Protein AF-A0A8D9UFF8-F1 (afdb_monomer_lite)

Secondary structure (DSSP, 8-state):
-HHHHHHHHHHHHHHHHHHHHHHHHHHHHHHHHHHHHHHHHHHHHHTTPPPPEEES-HHHHHHHHHHHHTTT--EEEEETT--EEEEEEEETTEEEEEEEETTEEEEEEEEHHHHHHHHHH--HHHHHHHHHHT-TTTEEEE-TT--

Radius of gyration: 21.25 Å; chains: 1; bounding box: 50×30×71 Å

pLDDT: mean 79.35, std 12.09, range [33.72, 94.44]

Sequence (147 aa):
MKKIHYILLIILVIVGLVRLVYEYRAHKDELFAAAKFESRQRDVTKKGAPKVQIVNSVAEVERIFNNNLASCTPVNIATEDNTNYVIYGKDGGKCSFEKYSPSLCLQCLVPSDVAEKYSRAWIGFDSFVNEVNNNPNYCKIITSEQN

Structure (mmCIF, N/CA/C/O backbone):
data_AF-A0A8D9UFF8-F1
#
_entry.id   AF-A0A8D9UFF8-F1
#
loop_
_atom_site.group_PDB
_atom_site.id
_atom_site.type_symbol
_atom_site.label_atom_id
_atom_site.label_alt_id
_atom_site.label_comp_id
_atom_site.label_asym_id
_atom_site.label_entity_id
_atom_site.label_seq_id
_atom_site.pdbx_PDB_ins_code
_atom_site.Cartn_x
_atom_site.Cartn_y
_atom_site.Cartn_z
_atom_site.occupancy
_atom_site.B_iso_or_equiv
_atom_site.auth_seq_id
_atom_site.auth_comp_id
_atom_site.auth_asym_id
_atom_site.auth_atom_id
_atom_site.pdbx_PDB_model_num
ATOM 1 N N . MET A 1 1 ? 30.084 1.953 -52.383 1.00 56.84 1 MET A N 1
ATOM 2 C CA . MET A 1 1 ? 29.370 0.830 -51.724 1.00 56.84 1 MET A CA 1
ATOM 3 C C . MET A 1 1 ? 29.932 0.432 -50.350 1.00 56.84 1 MET A C 1
ATOM 5 O O . MET A 1 1 ? 29.131 0.292 -49.435 1.00 56.84 1 MET A O 1
ATOM 9 N N . LYS A 1 2 ? 31.260 0.312 -50.143 1.00 60.31 2 LYS A N 1
ATOM 10 C CA . LYS A 1 2 ? 31.855 -0.096 -48.841 1.00 60.31 2 LYS A CA 1
ATOM 11 C C . LYS A 1 2 ? 31.580 0.859 -47.658 1.00 60.31 2 LYS A C 1
ATOM 13 O O . LYS A 1 2 ? 31.319 0.393 -46.559 1.00 60.31 2 LYS A O 1
ATOM 18 N N . LYS A 1 3 ? 31.566 2.183 -47.884 1.00 62.28 3 LYS A N 1
ATOM 19 C CA . LYS A 1 3 ? 31.282 3.191 -46.834 1.00 62.28 3 LYS A CA 1
ATOM 20 C C . LYS A 1 3 ? 29.870 3.077 -46.240 1.00 62.28 3 LYS A C 1
ATOM 22 O O . LYS A 1 3 ? 29.715 3.199 -45.035 1.00 62.28 3 LYS A O 1
ATOM 27 N N . ILE A 1 4 ? 28.862 2.795 -47.068 1.00 72.00 4 ILE A N 1
ATOM 28 C CA . ILE A 1 4 ? 27.460 2.669 -46.627 1.00 72.00 4 ILE A CA 1
ATOM 29 C C . ILE A 1 4 ? 27.269 1.409 -45.769 1.00 72.00 4 ILE A C 1
ATOM 31 O O . ILE A 1 4 ? 26.609 1.466 -44.739 1.00 72.00 4 ILE A O 1
ATOM 35 N N . HIS A 1 5 ? 27.915 0.298 -46.139 1.00 73.50 5 HIS A N 1
ATOM 36 C CA . HIS A 1 5 ? 27.890 -0.939 -45.349 1.00 73.50 5 HIS A CA 1
ATOM 37 C C . HIS A 1 5 ? 28.562 -0.766 -43.983 1.00 73.50 5 HIS A C 1
ATOM 39 O O . HIS A 1 5 ? 28.072 -1.285 -42.987 1.00 73.50 5 HIS A O 1
ATOM 45 N N . TYR A 1 6 ? 29.652 0.004 -43.925 1.00 80.88 6 TYR A N 1
ATOM 46 C CA . TYR A 1 6 ? 30.334 0.309 -42.668 1.00 80.88 6 TYR A CA 1
ATOM 47 C C . TYR A 1 6 ? 29.457 1.156 -41.733 1.00 80.88 6 TYR A C 1
ATOM 49 O O . TYR A 1 6 ? 29.373 0.876 -40.542 1.00 80.88 6 TYR A O 1
ATOM 57 N N . ILE A 1 7 ? 28.741 2.145 -42.280 1.00 82.50 7 ILE A N 1
ATOM 58 C CA . ILE A 1 7 ? 27.786 2.966 -41.519 1.00 82.50 7 ILE A CA 1
ATOM 59 C C . ILE A 1 7 ? 26.627 2.106 -40.985 1.00 82.50 7 ILE A C 1
ATOM 61 O O . ILE A 1 7 ? 26.277 2.218 -39.814 1.00 82.50 7 ILE A O 1
ATOM 65 N N . LEU A 1 8 ? 26.074 1.205 -41.803 1.00 84.38 8 LEU A N 1
ATOM 66 C CA . LEU A 1 8 ? 25.023 0.266 -41.383 1.00 84.38 8 LEU A CA 1
ATOM 67 C C . LEU A 1 8 ? 25.483 -0.681 -40.265 1.00 84.38 8 LEU A C 1
ATOM 69 O O . LEU A 1 8 ? 24.745 -0.894 -39.306 1.00 84.38 8 LEU A O 1
ATOM 73 N N . LEU A 1 9 ? 26.710 -1.203 -40.350 1.00 85.94 9 LEU A N 1
ATOM 74 C CA . LEU A 1 9 ? 27.301 -2.040 -39.301 1.00 85.94 9 LEU A CA 1
ATOM 75 C C . LEU A 1 9 ? 27.461 -1.279 -37.981 1.00 85.94 9 LEU A C 1
ATOM 77 O O . LEU A 1 9 ? 27.123 -1.815 -36.931 1.00 85.94 9 LEU A O 1
ATOM 81 N N . ILE A 1 10 ? 27.916 -0.022 -38.027 1.00 86.94 10 ILE A N 1
ATOM 82 C CA . ILE A 1 10 ? 28.032 0.819 -36.827 1.00 86.94 10 ILE A CA 1
ATOM 83 C C . ILE A 1 10 ? 26.659 1.030 -36.178 1.00 86.94 10 ILE A C 1
ATOM 85 O O . ILE A 1 10 ? 26.530 0.875 -34.966 1.00 86.94 10 ILE A O 1
ATOM 89 N N . ILE A 1 11 ? 25.623 1.334 -36.968 1.00 88.94 11 ILE A N 1
ATOM 90 C CA . ILE A 1 11 ? 24.261 1.523 -36.447 1.00 88.94 11 ILE A CA 1
ATOM 91 C C . ILE A 1 11 ? 23.750 0.236 -35.787 1.00 88.94 11 ILE A C 1
ATOM 93 O O . ILE A 1 11 ? 23.216 0.296 -34.682 1.00 88.94 11 ILE A O 1
ATOM 97 N N . LEU A 1 12 ? 23.955 -0.929 -36.411 1.00 88.75 12 LEU A N 1
ATOM 98 C CA . LEU A 1 12 ? 23.546 -2.218 -35.840 1.00 88.75 12 LEU A CA 1
ATOM 99 C C . LEU A 1 12 ? 24.246 -2.517 -34.509 1.00 88.75 12 LEU A C 1
ATOM 101 O O . LEU A 1 12 ? 23.596 -2.969 -33.569 1.00 88.75 12 LEU A O 1
ATOM 105 N N . VAL A 1 13 ? 25.543 -2.219 -34.403 1.00 88.69 13 VAL A N 1
ATOM 106 C CA . VAL A 1 13 ? 26.298 -2.380 -33.151 1.00 88.69 13 VAL A CA 1
ATOM 107 C C . VAL A 1 13 ? 25.765 -1.447 -32.065 1.00 88.69 13 VAL A C 1
ATOM 109 O O . VAL A 1 13 ? 25.557 -1.890 -30.939 1.00 88.69 13 VAL A O 1
ATOM 112 N N . ILE A 1 14 ? 25.482 -0.181 -32.390 1.00 89.44 14 ILE A N 1
ATOM 113 C CA . ILE A 1 14 ? 24.912 0.773 -31.427 1.00 89.44 14 ILE A CA 1
ATOM 114 C C . ILE A 1 14 ? 23.540 0.293 -30.948 1.00 89.44 14 ILE A C 1
ATOM 116 O O . ILE A 1 14 ? 23.305 0.248 -29.746 1.00 89.44 14 ILE A O 1
ATOM 120 N N . VAL A 1 15 ? 22.650 -0.125 -31.852 1.00 89.88 15 VAL A N 1
ATOM 121 C CA . VAL A 1 15 ? 21.318 -0.637 -31.481 1.00 89.88 15 VAL A CA 1
ATOM 122 C C . VAL A 1 15 ? 21.427 -1.890 -30.604 1.00 89.88 15 VAL A C 1
ATOM 124 O O . VAL A 1 15 ? 20.687 -2.015 -29.627 1.00 89.88 15 VAL A O 1
ATOM 127 N N . GLY A 1 16 ? 22.368 -2.790 -30.906 1.00 88.50 16 GLY A N 1
ATOM 128 C CA . GLY A 1 16 ? 22.644 -3.972 -30.087 1.00 88.50 16 GLY A CA 1
ATOM 129 C C . GLY A 1 16 ? 23.132 -3.618 -28.679 1.00 88.50 16 GLY A C 1
ATOM 130 O O . GLY A 1 16 ? 22.605 -4.141 -27.700 1.00 88.50 16 GLY A O 1
ATOM 131 N N . LEU A 1 17 ? 24.077 -2.681 -28.564 1.00 88.25 17 LEU A N 1
ATOM 132 C CA . LEU A 1 17 ? 24.572 -2.195 -27.272 1.00 88.25 17 LEU A CA 1
ATOM 133 C C . LEU A 1 17 ? 23.482 -1.480 -26.470 1.00 88.25 17 LEU A C 1
ATOM 135 O O . LEU A 1 17 ? 23.375 -1.690 -25.267 1.00 88.25 17 LEU A O 1
ATOM 139 N N . VAL A 1 18 ? 22.647 -0.673 -27.128 1.00 88.44 18 VAL A N 1
ATOM 140 C CA . VAL A 1 18 ? 21.511 -0.001 -26.488 1.00 88.44 18 VAL A CA 1
ATOM 141 C C . VAL A 1 18 ? 20.548 -1.039 -25.912 1.00 88.44 18 VAL A C 1
ATOM 143 O O . VAL A 1 18 ? 20.237 -0.955 -24.728 1.00 88.44 18 VAL A O 1
ATOM 146 N N . ARG A 1 19 ? 20.138 -2.056 -26.686 1.00 86.81 19 ARG A N 1
ATOM 147 C CA . ARG A 1 19 ? 19.278 -3.140 -26.172 1.00 86.81 19 ARG A CA 1
ATOM 148 C C . ARG A 1 19 ? 19.895 -3.863 -24.980 1.00 86.81 19 ARG A C 1
ATOM 150 O O . ARG A 1 19 ? 19.222 -4.004 -23.967 1.00 86.81 19 ARG A O 1
ATOM 157 N N . LEU A 1 20 ? 21.173 -4.232 -25.067 1.00 85.88 20 LEU A N 1
ATOM 158 C CA . LEU A 1 20 ? 21.885 -4.901 -23.976 1.00 85.88 20 LEU A CA 1
ATOM 159 C C . LEU A 1 20 ? 21.882 -4.055 -22.692 1.00 85.88 20 LEU A C 1
ATOM 161 O O . LEU A 1 20 ? 21.633 -4.567 -21.605 1.00 85.88 20 LEU A O 1
ATOM 165 N N . VAL A 1 21 ? 22.136 -2.748 -22.808 1.00 84.25 21 VAL A N 1
ATOM 166 C CA . VAL A 1 21 ? 22.114 -1.822 -21.666 1.00 84.25 21 VAL A CA 1
ATOM 167 C C . VAL A 1 21 ? 20.704 -1.685 -21.090 1.00 84.25 21 VAL A C 1
ATOM 169 O O . VAL A 1 21 ? 20.561 -1.627 -19.869 1.00 84.25 21 VAL A O 1
ATOM 172 N N . TYR A 1 22 ? 19.673 -1.640 -21.938 1.00 80.88 22 TYR A N 1
ATOM 173 C CA . TYR A 1 22 ? 18.279 -1.589 -21.495 1.00 80.88 22 TYR A CA 1
ATOM 174 C C . TYR A 1 22 ? 17.871 -2.857 -20.742 1.00 80.88 22 TYR A C 1
ATOM 176 O O . TYR A 1 22 ? 17.352 -2.752 -19.635 1.00 80.88 22 TYR A O 1
ATOM 184 N N . GLU A 1 23 ? 18.152 -4.037 -21.294 1.00 79.62 23 GLU A N 1
ATOM 185 C CA . GLU A 1 23 ? 17.851 -5.327 -20.659 1.00 79.62 23 GLU A CA 1
ATOM 186 C C . GLU A 1 23 ? 18.612 -5.491 -19.338 1.00 79.62 23 GLU A C 1
ATOM 188 O O . GLU A 1 23 ? 18.030 -5.870 -18.323 1.00 79.62 23 GLU A O 1
ATOM 193 N N . TYR A 1 24 ? 19.895 -5.118 -19.311 1.00 78.81 24 TYR A N 1
ATOM 194 C CA . TYR A 1 24 ? 20.701 -5.154 -18.092 1.00 78.81 24 TYR A CA 1
ATOM 195 C C . TYR A 1 24 ? 20.166 -4.213 -17.001 1.00 78.81 24 TYR A C 1
ATOM 197 O O . TYR A 1 24 ? 20.144 -4.578 -15.825 1.00 78.81 24 TYR A O 1
ATOM 205 N N . ARG A 1 25 ? 19.724 -3.000 -17.368 1.00 71.00 25 ARG A N 1
ATOM 206 C CA . ARG A 1 25 ? 19.100 -2.068 -16.415 1.00 71.00 25 ARG A CA 1
ATOM 207 C C . ARG A 1 25 ? 17.774 -2.606 -15.895 1.00 71.00 25 ARG A C 1
ATOM 209 O O . ARG A 1 25 ? 17.611 -2.649 -14.685 1.00 71.00 25 ARG A O 1
ATOM 216 N N . ALA A 1 26 ? 16.895 -3.076 -16.779 1.00 70.88 26 ALA A N 1
ATOM 217 C CA . ALA A 1 26 ? 15.603 -3.636 -16.390 1.00 70.88 26 ALA A CA 1
ATOM 218 C C . ALA A 1 26 ? 15.764 -4.793 -15.392 1.00 70.88 26 ALA A C 1
ATOM 220 O O . ALA A 1 26 ? 15.136 -4.791 -14.338 1.00 70.88 26 ALA A O 1
ATOM 221 N N . HIS A 1 27 ? 16.688 -5.720 -15.659 1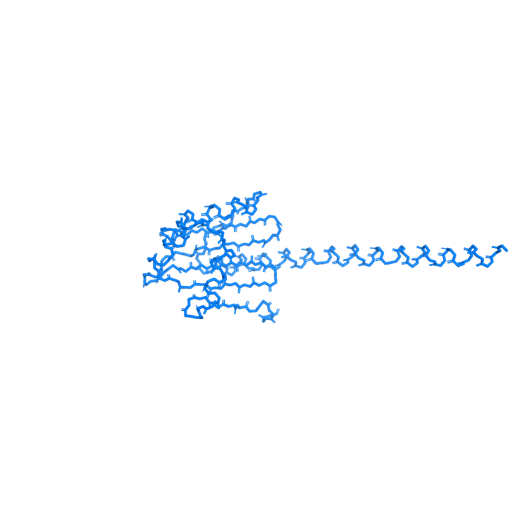.00 74.56 27 HIS A N 1
ATOM 222 C CA . HIS A 1 27 ? 16.942 -6.840 -14.755 1.00 74.56 27 HIS A CA 1
ATOM 223 C C . HIS A 1 27 ? 17.508 -6.396 -13.397 1.00 74.56 27 HIS A C 1
ATOM 225 O O . HIS A 1 27 ? 17.126 -6.908 -12.344 1.00 74.56 27 HIS A O 1
ATOM 231 N N . LYS A 1 28 ? 18.414 -5.410 -13.397 1.00 74.88 28 LYS A N 1
ATOM 232 C CA . LYS A 1 28 ? 18.929 -4.824 -12.156 1.00 74.88 28 LYS A CA 1
ATOM 233 C C . LYS A 1 28 ? 17.814 -4.137 -11.357 1.00 74.88 28 LYS A C 1
ATOM 235 O O . LYS A 1 28 ? 17.789 -4.273 -10.135 1.00 74.88 28 LYS A O 1
ATOM 240 N N . ASP A 1 29 ? 16.913 -3.424 -12.025 1.00 73.19 29 ASP A N 1
ATOM 241 C CA . ASP A 1 29 ? 15.797 -2.724 -11.388 1.00 73.19 29 ASP A CA 1
ATOM 242 C C . ASP A 1 29 ? 14.800 -3.717 -10.761 1.00 73.19 29 ASP A C 1
ATOM 244 O O . ASP A 1 29 ? 14.365 -3.505 -9.628 1.00 73.19 29 ASP A O 1
ATOM 248 N N . GLU A 1 30 ? 14.523 -4.847 -11.422 1.00 72.00 30 GLU A N 1
ATOM 249 C CA . GLU A 1 30 ? 13.719 -5.952 -10.871 1.00 72.00 30 GLU A CA 1
ATOM 250 C C . GLU A 1 30 ? 14.341 -6.548 -9.597 1.00 72.00 30 GLU A C 1
ATOM 252 O O . GLU A 1 30 ? 13.662 -6.693 -8.577 1.00 72.00 30 GLU A O 1
ATOM 257 N N . LEU A 1 31 ? 15.648 -6.836 -9.616 1.00 76.12 31 LEU A N 1
ATOM 258 C CA . LEU A 1 31 ? 16.387 -7.345 -8.452 1.00 76.12 31 LEU A CA 1
ATOM 259 C C . LEU A 1 31 ? 16.346 -6.368 -7.267 1.00 76.12 31 LEU A C 1
ATOM 261 O O . LEU A 1 31 ? 16.140 -6.775 -6.121 1.00 76.12 31 LEU A O 1
ATOM 265 N N . PHE A 1 32 ? 16.522 -5.071 -7.533 1.00 75.81 32 PHE A N 1
ATOM 266 C CA . PHE A 1 32 ? 16.432 -4.035 -6.503 1.00 75.81 32 PHE A CA 1
ATOM 267 C C . PHE A 1 32 ? 15.012 -3.901 -5.941 1.00 75.81 32 PHE A C 1
ATOM 269 O O . PHE A 1 32 ? 14.850 -3.763 -4.725 1.00 75.81 32 PHE A O 1
ATOM 276 N N . ALA A 1 33 ? 13.986 -3.968 -6.793 1.00 73.19 33 ALA A N 1
ATOM 277 C CA . ALA A 1 33 ? 12.590 -3.922 -6.370 1.00 73.19 33 ALA A CA 1
ATOM 278 C C . ALA A 1 33 ? 12.236 -5.109 -5.459 1.00 73.19 33 ALA A C 1
ATOM 280 O O . ALA A 1 33 ? 11.644 -4.902 -4.398 1.00 73.19 33 ALA A O 1
ATOM 281 N N . ALA A 1 34 ? 12.681 -6.320 -5.810 1.00 77.25 34 ALA A N 1
ATOM 282 C CA . ALA A 1 34 ? 12.482 -7.521 -4.999 1.00 77.25 34 ALA A CA 1
ATOM 283 C C . ALA A 1 34 ? 13.162 -7.413 -3.620 1.00 77.25 34 ALA A C 1
ATOM 285 O O . ALA A 1 34 ? 12.525 -7.635 -2.588 1.00 77.25 34 ALA A O 1
ATOM 286 N N . ALA A 1 35 ? 14.427 -6.982 -3.569 1.00 80.50 35 ALA A N 1
ATOM 287 C CA . ALA A 1 35 ? 15.147 -6.800 -2.304 1.00 80.50 35 ALA A CA 1
ATOM 288 C C . ALA A 1 35 ? 14.489 -5.740 -1.398 1.00 80.50 35 ALA A C 1
ATOM 290 O O . ALA A 1 35 ? 14.406 -5.901 -0.173 1.00 80.50 35 ALA A O 1
ATOM 291 N N . LYS A 1 36 ? 13.982 -4.656 -1.996 1.00 80.12 36 LYS A N 1
ATOM 292 C CA . LYS A 1 36 ? 13.267 -3.591 -1.284 1.00 80.12 36 LYS A CA 1
ATOM 293 C C . LYS A 1 36 ? 11.919 -4.074 -0.752 1.00 80.12 36 LYS A C 1
ATOM 295 O O . LYS A 1 36 ? 11.580 -3.771 0.395 1.00 80.12 36 LYS A O 1
ATOM 300 N N . PHE A 1 37 ? 11.195 -4.871 -1.537 1.00 83.19 37 PHE A N 1
ATOM 301 C CA . PHE A 1 37 ? 9.967 -5.529 -1.103 1.00 83.19 37 PHE A CA 1
ATOM 302 C C . PHE A 1 37 ? 10.220 -6.432 0.108 1.00 83.19 37 PHE A C 1
ATOM 304 O O . PHE A 1 37 ? 9.568 -6.254 1.135 1.00 83.19 37 PHE A O 1
ATOM 311 N N . GLU A 1 38 ? 11.207 -7.330 0.051 1.00 83.94 38 GLU A N 1
ATOM 312 C CA . GLU A 1 38 ? 11.546 -8.212 1.176 1.00 83.94 38 GLU A CA 1
ATOM 313 C C . GLU A 1 38 ? 11.918 -7.432 2.439 1.00 83.94 38 GLU A C 1
ATOM 315 O O . GLU A 1 38 ? 11.454 -7.747 3.540 1.00 83.94 38 GLU A O 1
ATOM 320 N N . SER A 1 39 ? 12.739 -6.387 2.295 1.00 84.44 39 SER A N 1
ATOM 321 C CA . SER A 1 39 ? 13.080 -5.521 3.421 1.00 84.44 39 SER A CA 1
ATOM 322 C C . SER A 1 39 ? 11.841 -4.876 4.023 1.00 84.44 39 SER A C 1
ATOM 324 O O . SER A 1 39 ? 11.682 -4.867 5.245 1.00 84.44 39 SER A O 1
ATOM 326 N N . ARG A 1 40 ? 10.918 -4.408 3.180 1.00 83.25 40 ARG A N 1
ATOM 327 C CA . ARG A 1 40 ? 9.673 -3.822 3.657 1.00 83.25 40 ARG A CA 1
ATOM 328 C C . ARG A 1 40 ? 8.788 -4.847 4.349 1.00 83.25 40 ARG A C 1
ATOM 330 O O . ARG A 1 40 ? 8.221 -4.518 5.386 1.00 83.25 40 ARG A O 1
ATOM 337 N N . GLN A 1 41 ? 8.701 -6.075 3.839 1.00 87.44 41 GLN A N 1
ATOM 338 C CA . GLN A 1 41 ? 7.948 -7.139 4.502 1.00 87.44 41 GLN A CA 1
ATOM 339 C C . GLN A 1 41 ? 8.470 -7.396 5.916 1.00 87.44 41 GLN A C 1
ATOM 341 O O . GLN A 1 41 ? 7.673 -7.539 6.844 1.00 87.44 41 GLN A O 1
ATOM 346 N N . ARG A 1 42 ? 9.793 -7.357 6.126 1.00 87.44 42 ARG A N 1
ATOM 347 C CA . ARG A 1 42 ? 10.373 -7.429 7.477 1.00 87.44 42 ARG A CA 1
ATOM 348 C C . ARG A 1 42 ? 9.918 -6.262 8.357 1.00 87.44 42 ARG A C 1
ATOM 350 O O . ARG A 1 42 ? 9.544 -6.490 9.506 1.00 87.44 42 ARG A O 1
ATOM 357 N N . ASP A 1 43 ? 9.915 -5.038 7.837 1.00 87.12 43 ASP A N 1
ATOM 358 C CA . ASP A 1 43 ? 9.531 -3.849 8.608 1.00 87.12 43 ASP A CA 1
ATOM 359 C C . ASP A 1 43 ? 8.040 -3.815 8.961 1.00 87.12 43 ASP A C 1
ATOM 361 O O . ASP A 1 43 ? 7.688 -3.522 10.104 1.00 87.12 43 ASP A O 1
ATOM 365 N N . VAL A 1 44 ? 7.150 -4.137 8.018 1.00 88.25 44 VAL A N 1
ATOM 366 C CA . VAL A 1 44 ? 5.702 -4.168 8.289 1.00 88.25 44 VAL A CA 1
ATOM 367 C C . VAL A 1 44 ? 5.336 -5.329 9.214 1.00 88.25 44 VAL A C 1
ATOM 369 O O . VAL A 1 44 ? 4.500 -5.161 10.097 1.00 88.25 44 VAL A O 1
ATOM 372 N N . THR A 1 45 ? 6.028 -6.470 9.111 1.00 88.50 45 THR A N 1
ATOM 373 C CA . THR A 1 45 ? 5.847 -7.592 10.048 1.00 88.50 45 THR A CA 1
ATOM 374 C C . THR A 1 45 ? 6.243 -7.190 11.471 1.00 88.50 45 THR A C 1
ATOM 376 O O . THR A 1 45 ? 5.509 -7.477 12.413 1.00 88.50 45 THR A O 1
ATOM 379 N N . LYS A 1 46 ? 7.350 -6.451 11.653 1.00 89.19 46 LYS A N 1
ATOM 380 C CA . LYS A 1 46 ? 7.752 -5.914 12.971 1.00 89.19 46 LYS A CA 1
ATOM 381 C C . LYS A 1 46 ? 6.720 -4.956 13.570 1.00 89.19 46 LYS A C 1
ATOM 383 O O . LYS A 1 46 ? 6.609 -4.877 14.788 1.00 89.19 46 LYS A O 1
ATOM 388 N N . LYS A 1 47 ? 5.971 -4.238 12.730 1.00 87.81 47 LYS A N 1
ATOM 389 C CA . LYS A 1 47 ? 4.862 -3.363 13.146 1.00 87.81 47 LYS A CA 1
ATOM 390 C C . LYS A 1 47 ? 3.564 -4.123 13.455 1.00 87.81 47 LYS A C 1
ATOM 392 O O . LYS A 1 47 ? 2.593 -3.495 13.859 1.00 87.81 47 LYS A O 1
ATOM 397 N N . GLY A 1 48 ? 3.534 -5.445 13.270 1.00 89.31 48 GLY A N 1
ATOM 398 C CA . GLY A 1 48 ? 2.370 -6.287 13.558 1.00 89.31 48 GLY A CA 1
ATOM 399 C C . GLY A 1 48 ? 1.475 -6.583 12.353 1.00 89.31 48 GLY A C 1
ATOM 400 O O . GLY A 1 48 ? 0.352 -7.044 12.543 1.00 89.31 48 GLY A O 1
ATOM 401 N N . ALA A 1 49 ? 1.936 -6.337 11.121 1.00 91.00 49 ALA A N 1
ATOM 402 C CA . ALA A 1 49 ? 1.191 -6.755 9.936 1.00 91.00 49 ALA A CA 1
ATOM 403 C C . ALA A 1 49 ? 1.052 -8.290 9.869 1.00 91.00 49 ALA A C 1
ATOM 405 O O . ALA A 1 49 ? 1.996 -9.008 10.218 1.00 91.00 49 ALA A O 1
ATOM 406 N N . PRO A 1 50 ? -0.074 -8.810 9.349 1.00 93.19 50 PRO A N 1
ATOM 407 C CA . PRO A 1 50 ? -0.197 -10.220 8.997 1.00 93.19 50 PRO A CA 1
ATOM 408 C C . PRO A 1 50 ? 0.837 -10.662 7.951 1.00 93.19 50 PRO A C 1
ATOM 410 O O . PRO A 1 50 ? 1.473 -9.845 7.276 1.00 93.19 50 PRO A O 1
ATOM 413 N N . LYS A 1 51 ? 0.970 -11.981 7.768 1.00 92.12 51 LYS A N 1
ATOM 414 C CA . LYS A 1 51 ? 1.769 -12.549 6.673 1.00 92.12 51 LYS A CA 1
ATOM 415 C C . LYS A 1 51 ? 1.229 -12.052 5.328 1.00 92.12 51 LYS A C 1
ATOM 417 O O . LYS A 1 51 ? 0.019 -12.069 5.119 1.00 92.12 51 LYS A O 1
ATOM 422 N N . VAL A 1 52 ? 2.131 -11.652 4.429 1.00 92.19 52 VAL A N 1
ATOM 423 C CA . VAL A 1 52 ? 1.755 -11.181 3.091 1.00 92.19 52 VAL A CA 1
ATOM 424 C C . VAL A 1 52 ? 1.055 -12.281 2.293 1.00 92.19 52 VAL A C 1
ATOM 426 O O . VAL A 1 52 ? 1.524 -13.421 2.234 1.00 92.19 52 VAL A O 1
ATOM 429 N N . GLN A 1 53 ? -0.065 -11.924 1.676 1.00 92.69 53 GLN A N 1
ATOM 430 C CA . GLN A 1 53 ? -0.768 -12.726 0.687 1.00 92.69 53 GLN A CA 1
ATOM 431 C C . GLN A 1 53 ? -0.486 -12.152 -0.702 1.00 92.69 53 GLN A C 1
ATOM 433 O O . GLN A 1 53 ? -0.780 -10.988 -0.967 1.00 92.69 53 GLN A O 1
ATOM 438 N N . ILE A 1 54 ? 0.070 -12.978 -1.588 1.00 91.00 54 ILE A N 1
ATOM 439 C CA . ILE A 1 54 ? 0.266 -12.606 -2.991 1.00 91.00 54 ILE A CA 1
ATOM 440 C C . ILE A 1 54 ? -1.027 -12.870 -3.759 1.00 91.00 54 ILE A C 1
ATOM 442 O O . ILE A 1 54 ? -1.629 -13.935 -3.605 1.00 91.00 54 ILE A O 1
ATOM 446 N N . VAL A 1 55 ? -1.460 -11.896 -4.554 1.00 90.19 55 VAL A N 1
ATOM 447 C CA . VAL A 1 55 ? -2.656 -11.986 -5.400 1.00 90.19 55 VAL A CA 1
ATOM 448 C C . VAL A 1 55 ? -2.341 -11.621 -6.847 1.00 90.19 55 VAL A C 1
ATOM 450 O O . VAL A 1 55 ? -1.356 -10.945 -7.143 1.00 90.19 55 VAL A O 1
ATOM 453 N N . ASN A 1 56 ? -3.209 -12.061 -7.756 1.00 84.38 56 ASN A N 1
ATOM 454 C CA . ASN A 1 56 ? -2.906 -12.106 -9.187 1.00 84.38 56 ASN A CA 1
ATOM 455 C C . ASN A 1 56 ? -3.226 -10.801 -9.933 1.00 84.38 56 ASN A C 1
ATOM 457 O O . ASN A 1 56 ? -2.932 -10.686 -11.120 1.00 84.38 56 ASN A O 1
ATOM 461 N N . SER A 1 57 ? -3.885 -9.828 -9.290 1.00 83.06 57 SER A N 1
ATOM 462 C CA . SER A 1 57 ? -4.247 -8.566 -9.943 1.00 83.06 57 SER A CA 1
ATOM 463 C C . SER A 1 57 ? -4.432 -7.409 -8.963 1.00 83.06 57 SER A C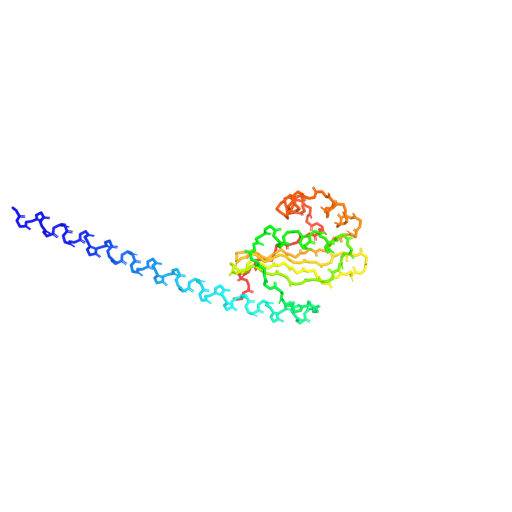 1
ATOM 465 O O . SER A 1 57 ? -4.853 -7.600 -7.822 1.00 83.06 57 SER A O 1
ATOM 467 N N . VAL A 1 58 ? -4.198 -6.185 -9.446 1.00 79.25 58 VAL A N 1
ATOM 468 C CA . VAL A 1 58 ? -4.446 -4.945 -8.688 1.00 79.25 58 VAL A CA 1
ATOM 469 C C . VAL A 1 58 ? -5.922 -4.813 -8.298 1.00 79.25 58 VAL A C 1
ATOM 471 O O . VAL A 1 58 ? -6.227 -4.437 -7.172 1.00 79.25 58 VAL A O 1
ATOM 474 N N . ALA A 1 59 ? -6.850 -5.201 -9.179 1.00 81.88 59 ALA A N 1
ATOM 475 C CA . ALA A 1 59 ? -8.284 -5.164 -8.884 1.00 81.88 59 ALA A CA 1
ATOM 476 C C . ALA A 1 59 ? -8.657 -6.070 -7.695 1.00 81.88 59 ALA A C 1
ATOM 478 O O . ALA A 1 59 ? -9.508 -5.724 -6.873 1.00 81.88 59 ALA A O 1
ATOM 479 N N . GLU A 1 60 ? -8.003 -7.228 -7.575 1.00 87.12 60 GLU A N 1
ATOM 480 C CA . GLU A 1 60 ? -8.191 -8.116 -6.432 1.00 87.12 60 GLU A CA 1
ATOM 481 C C . GLU A 1 60 ? -7.622 -7.513 -5.143 1.00 87.12 60 GLU A C 1
ATOM 483 O O . GLU A 1 60 ? -8.293 -7.565 -4.109 1.00 87.12 60 GLU A O 1
ATOM 488 N N . VAL A 1 61 ? -6.448 -6.876 -5.214 1.00 85.56 61 VAL A N 1
ATOM 489 C CA . VAL A 1 61 ? -5.875 -6.129 -4.086 1.00 85.56 61 VAL A CA 1
ATOM 490 C C . VAL A 1 61 ? -6.833 -5.051 -3.597 1.00 85.56 61 VAL A C 1
ATOM 492 O O . VAL A 1 61 ? -7.145 -5.009 -2.409 1.00 85.56 61 VAL A O 1
ATOM 495 N N . GLU A 1 62 ? -7.337 -4.203 -4.494 1.00 81.50 62 GLU A N 1
ATOM 496 C CA . GLU A 1 62 ? -8.245 -3.113 -4.129 1.00 81.50 62 GLU A CA 1
ATOM 497 C C . GLU A 1 62 ? -9.541 -3.634 -3.511 1.00 8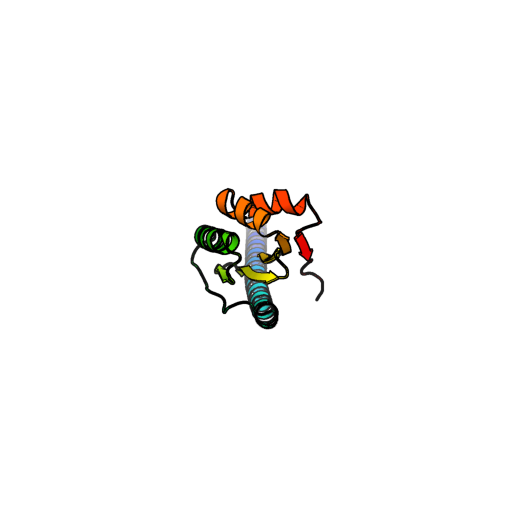1.50 62 GLU A C 1
ATOM 499 O O . GLU A 1 62 ? -10.011 -3.099 -2.506 1.00 81.50 62 GLU A O 1
ATOM 504 N N . ARG A 1 63 ? -10.100 -4.719 -4.059 1.00 85.38 63 ARG A N 1
ATOM 505 C CA . ARG A 1 63 ? -11.295 -5.359 -3.502 1.00 85.38 63 ARG A CA 1
ATOM 506 C C . ARG A 1 63 ? -11.051 -5.856 -2.077 1.00 85.38 63 ARG A C 1
ATOM 508 O O . ARG A 1 63 ? -11.872 -5.603 -1.195 1.00 85.38 63 ARG A O 1
ATOM 515 N N . ILE A 1 64 ? -9.947 -6.569 -1.839 1.00 88.88 64 ILE A N 1
ATOM 516 C CA . ILE A 1 64 ? -9.613 -7.081 -0.502 1.00 88.88 64 ILE A CA 1
ATOM 517 C C . ILE A 1 64 ? -9.337 -5.914 0.449 1.00 88.88 64 ILE A C 1
ATOM 519 O O . ILE A 1 64 ? -9.852 -5.914 1.568 1.00 88.88 64 ILE A O 1
ATOM 523 N N . PHE A 1 65 ? -8.579 -4.911 0.008 1.00 86.81 65 PHE A N 1
ATOM 524 C CA . PHE A 1 65 ? -8.274 -3.723 0.795 1.00 86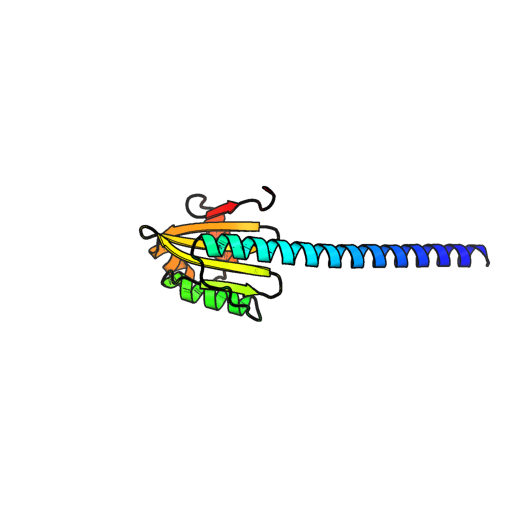.81 65 PHE A CA 1
ATOM 525 C C . PHE A 1 65 ? -9.550 -2.998 1.228 1.00 86.81 65 PHE A C 1
ATOM 527 O O . PHE A 1 65 ? -9.751 -2.802 2.422 1.00 86.81 65 PHE A O 1
ATOM 534 N N . ASN A 1 66 ? -10.454 -2.681 0.297 1.00 84.56 66 ASN A N 1
ATOM 535 C CA . ASN A 1 66 ? -11.700 -1.972 0.598 1.00 84.56 66 ASN A CA 1
ATOM 536 C C . ASN A 1 66 ? -12.583 -2.754 1.580 1.00 84.56 66 ASN A C 1
ATOM 538 O O . ASN A 1 66 ? -13.074 -2.181 2.552 1.00 84.56 66 ASN A O 1
ATOM 542 N N . ASN A 1 67 ? -12.724 -4.070 1.390 1.00 87.81 67 ASN A N 1
ATOM 543 C CA . ASN A 1 67 ? -13.508 -4.913 2.298 1.00 87.81 67 ASN A CA 1
ATOM 544 C C . ASN A 1 67 ? -12.958 -4.907 3.731 1.00 87.81 67 ASN A C 1
ATOM 546 O O . ASN A 1 67 ? -13.730 -4.920 4.686 1.00 87.81 67 ASN A O 1
ATOM 550 N N . ASN A 1 68 ? -11.633 -4.883 3.885 1.00 90.69 68 ASN A N 1
ATOM 551 C CA . ASN A 1 68 ? -10.994 -4.873 5.199 1.00 90.69 68 ASN A CA 1
ATOM 552 C C . ASN A 1 68 ? -10.885 -3.462 5.791 1.00 90.69 68 ASN A C 1
ATOM 554 O O . ASN A 1 68 ? -10.887 -3.319 7.012 1.00 90.69 68 ASN A O 1
ATOM 558 N N . LEU A 1 69 ? -10.843 -2.416 4.961 1.00 87.12 69 LEU A N 1
ATOM 559 C CA . LEU A 1 69 ? -10.801 -1.024 5.405 1.00 87.12 69 LEU A CA 1
ATOM 560 C C . LEU A 1 69 ? -12.076 -0.636 6.160 1.00 87.12 69 LEU A C 1
ATOM 562 O O . LEU A 1 69 ? -11.987 0.061 7.167 1.00 87.12 69 LEU A O 1
ATOM 566 N N . ALA A 1 70 ? -13.237 -1.142 5.727 1.00 83.19 70 ALA A N 1
ATOM 567 C CA . ALA A 1 70 ? -14.534 -0.872 6.354 1.00 83.19 70 ALA A CA 1
ATOM 568 C C . ALA A 1 70 ? -14.542 -1.169 7.862 1.00 83.19 70 ALA A C 1
ATOM 570 O O . ALA A 1 70 ? -15.073 -0.408 8.667 1.00 83.19 70 ALA A O 1
ATOM 571 N N . SER A 1 71 ? -13.928 -2.287 8.244 1.00 87.75 71 SER A N 1
ATOM 572 C CA . SER A 1 71 ? -13.831 -2.752 9.626 1.00 87.75 71 SER A CA 1
ATOM 573 C C . SER A 1 71 ? -12.470 -2.476 10.262 1.00 87.75 71 SER A C 1
ATOM 575 O O . SER A 1 71 ? -12.287 -2.769 11.447 1.00 87.75 71 SER A O 1
ATOM 577 N N . CYS A 1 72 ? -11.522 -1.914 9.506 1.00 89.69 72 CYS A N 1
ATOM 578 C CA . CYS A 1 72 ? -10.106 -1.850 9.861 1.00 89.69 72 CYS A CA 1
ATOM 579 C C . CYS A 1 72 ? -9.560 -3.217 10.276 1.00 89.69 72 CYS A C 1
ATOM 581 O O . CYS A 1 72 ? -8.859 -3.342 11.280 1.00 89.69 72 CYS A O 1
ATOM 583 N N . THR A 1 73 ? -9.930 -4.256 9.533 1.00 92.31 73 THR A N 1
ATOM 584 C CA . THR A 1 73 ? -9.411 -5.602 9.757 1.00 92.31 73 THR A CA 1
ATOM 585 C C . THR A 1 73 ? -7.964 -5.661 9.269 1.00 92.31 73 THR A C 1
ATOM 587 O O . THR A 1 73 ? -7.691 -5.228 8.146 1.00 92.31 73 THR A O 1
ATOM 590 N N . PRO A 1 74 ? -7.025 -6.188 10.075 1.00 93.56 74 PRO A N 1
ATOM 591 C CA . PRO A 1 74 ? -5.642 -6.314 9.649 1.00 93.56 74 PRO A CA 1
ATOM 592 C C . PRO A 1 74 ? -5.501 -7.199 8.406 1.00 93.56 74 PRO A C 1
ATOM 594 O O . PRO A 1 74 ? -6.041 -8.303 8.357 1.00 93.56 74 PRO A O 1
ATOM 597 N N . VAL A 1 75 ? -4.737 -6.735 7.419 1.00 94.44 75 VAL A N 1
ATOM 598 C CA . VAL A 1 75 ? -4.443 -7.477 6.185 1.00 94.44 75 VAL A CA 1
ATOM 599 C C . VAL A 1 75 ? -3.098 -7.028 5.614 1.00 94.44 75 VAL A C 1
ATOM 601 O O . VAL A 1 75 ? -2.701 -5.884 5.801 1.00 94.44 75 VAL A O 1
ATOM 604 N N . ASN A 1 76 ? -2.383 -7.919 4.931 1.00 93.94 76 ASN A N 1
ATOM 605 C CA . ASN A 1 76 ? -1.152 -7.612 4.203 1.00 93.94 76 ASN A CA 1
ATOM 606 C C . ASN A 1 76 ? -1.223 -8.327 2.851 1.00 93.94 76 ASN A C 1
ATOM 608 O O . ASN A 1 76 ? -1.208 -9.557 2.808 1.00 93.94 76 ASN A O 1
ATOM 612 N N . ILE A 1 77 ? -1.371 -7.573 1.769 1.00 92.25 77 ILE A N 1
ATOM 613 C CA . ILE A 1 77 ? -1.626 -8.095 0.424 1.00 92.25 77 ILE A CA 1
ATOM 614 C C . ILE A 1 77 ? -0.723 -7.404 -0.584 1.00 92.25 77 ILE A C 1
ATOM 616 O O . ILE A 1 77 ? -0.566 -6.185 -0.552 1.00 92.25 77 ILE A O 1
ATOM 620 N N . ALA A 1 78 ? -0.162 -8.177 -1.504 1.00 89.50 78 ALA A N 1
ATOM 621 C CA . ALA A 1 78 ? 0.693 -7.647 -2.551 1.00 89.50 78 ALA A CA 1
ATOM 622 C C . ALA A 1 78 ? 0.445 -8.321 -3.902 1.00 89.50 78 ALA A C 1
ATOM 624 O O . ALA A 1 78 ? -0.006 -9.463 -3.969 1.00 89.50 78 ALA A O 1
ATOM 625 N N . THR A 1 79 ? 0.757 -7.611 -4.977 1.00 86.81 79 THR A N 1
ATOM 626 C CA . THR A 1 79 ? 0.838 -8.141 -6.344 1.00 86.81 79 THR A CA 1
ATOM 627 C C . THR A 1 79 ? 2.264 -8.566 -6.679 1.00 86.81 79 THR A C 1
ATOM 629 O O . THR A 1 79 ? 3.223 -8.163 -6.018 1.00 86.81 79 THR A O 1
ATOM 632 N N . GLU A 1 80 ? 2.417 -9.363 -7.740 1.00 79.75 80 GLU A N 1
ATOM 633 C CA . GLU A 1 80 ? 3.730 -9.786 -8.258 1.00 79.75 80 GLU A CA 1
ATOM 634 C C . GLU A 1 80 ? 4.611 -8.607 -8.707 1.00 79.75 80 GLU A C 1
ATOM 636 O O . GLU A 1 80 ? 5.834 -8.695 -8.664 1.00 79.75 80 GLU A O 1
ATOM 641 N N . ASP A 1 81 ? 4.004 -7.469 -9.062 1.00 73.94 81 ASP A N 1
ATOM 642 C CA . ASP A 1 81 ? 4.709 -6.219 -9.378 1.00 73.94 81 ASP A CA 1
ATOM 643 C C . ASP A 1 81 ? 5.232 -5.462 -8.135 1.00 73.94 81 ASP A C 1
ATOM 645 O O . ASP A 1 81 ? 5.730 -4.339 -8.240 1.00 73.94 81 ASP A O 1
ATOM 649 N N . ASN A 1 82 ? 5.148 -6.084 -6.954 1.00 72.44 82 ASN A N 1
ATOM 650 C CA . ASN A 1 82 ? 5.556 -5.560 -5.651 1.00 72.44 82 ASN A CA 1
ATOM 651 C C . ASN A 1 82 ? 4.717 -4.384 -5.122 1.00 72.44 82 ASN A C 1
ATOM 653 O O . ASN A 1 82 ? 5.108 -3.759 -4.127 1.00 72.44 82 ASN A O 1
ATOM 657 N N . THR A 1 83 ? 3.557 -4.087 -5.717 1.00 77.94 83 THR A N 1
ATOM 658 C CA . THR A 1 83 ? 2.591 -3.183 -5.082 1.00 77.94 83 THR A CA 1
ATOM 659 C C . THR A 1 83 ? 2.029 -3.864 -3.839 1.00 77.94 83 THR A C 1
ATOM 661 O O . THR A 1 83 ? 1.529 -4.981 -3.907 1.00 77.94 83 THR A O 1
ATOM 664 N N . ASN A 1 84 ? 2.126 -3.208 -2.685 1.00 85.19 84 ASN A N 1
ATOM 665 C CA . ASN A 1 84 ? 1.791 -3.789 -1.389 1.00 85.19 84 ASN A CA 1
ATOM 666 C C . ASN A 1 84 ? 0.847 -2.873 -0.603 1.00 85.19 84 ASN A C 1
ATOM 668 O O . ASN A 1 84 ? 1.073 -1.668 -0.512 1.00 85.19 84 ASN A O 1
ATOM 672 N N . TYR A 1 85 ? -0.187 -3.452 -0.004 1.00 88.12 85 TYR A N 1
ATOM 673 C CA . TYR A 1 85 ? -1.163 -2.771 0.830 1.00 88.12 85 TYR A CA 1
ATOM 674 C C . TYR A 1 85 ? -1.267 -3.488 2.168 1.00 88.12 85 TYR A C 1
ATOM 676 O O . TYR A 1 85 ? -1.472 -4.701 2.242 1.00 88.12 85 TYR A O 1
ATOM 684 N N . VAL A 1 86 ? -1.159 -2.714 3.240 1.00 91.69 86 VAL A N 1
ATOM 685 C CA . VAL A 1 86 ? -1.142 -3.229 4.604 1.00 91.69 86 VAL A CA 1
ATOM 686 C C . VAL A 1 86 ? -2.136 -2.452 5.443 1.00 91.69 86 VAL A C 1
ATOM 688 O O . VAL A 1 86 ? -2.043 -1.235 5.510 1.00 91.69 86 VAL A O 1
ATOM 691 N N . ILE A 1 87 ? -3.042 -3.136 6.130 1.00 92.94 87 ILE A N 1
ATOM 692 C CA . ILE A 1 87 ? -3.846 -2.585 7.223 1.00 92.94 87 ILE A CA 1
ATOM 693 C C . ILE A 1 87 ? -3.326 -3.219 8.511 1.00 92.94 87 ILE A C 1
ATOM 695 O O . ILE A 1 87 ? -3.278 -4.443 8.628 1.00 92.94 87 ILE A O 1
ATOM 699 N N . TYR A 1 88 ? -2.929 -2.397 9.478 1.00 91.75 88 TYR A N 1
ATOM 700 C CA . TYR A 1 88 ? -2.436 -2.868 10.776 1.00 91.75 88 TYR A CA 1
ATOM 701 C C . TYR A 1 88 ? -3.562 -3.112 11.778 1.00 91.75 88 TYR A C 1
ATOM 703 O O . TYR A 1 88 ? -3.398 -3.882 12.718 1.00 91.75 88 TYR A O 1
ATOM 711 N N . GLY A 1 89 ? -4.706 -2.461 11.574 1.00 90.38 89 GLY A N 1
ATOM 712 C CA . GLY A 1 89 ? -5.861 -2.554 12.452 1.00 90.38 89 GLY A CA 1
ATOM 713 C C . GLY A 1 89 ? -6.297 -1.201 12.999 1.00 90.38 89 GLY A C 1
ATOM 714 O O . GLY A 1 89 ? -5.974 -0.145 12.442 1.00 90.38 89 GLY A O 1
ATOM 715 N N . LYS A 1 90 ? -7.043 -1.244 14.107 1.00 90.31 90 LYS A N 1
ATOM 716 C CA . LYS A 1 90 ? -7.464 -0.050 14.844 1.00 90.31 90 LYS A CA 1
ATOM 717 C C . LYS A 1 90 ? -6.411 0.360 15.869 1.00 90.31 90 LYS A C 1
ATOM 719 O O . LYS A 1 90 ? -6.007 -0.449 16.697 1.00 90.31 90 LYS A O 1
ATOM 724 N N . ASP A 1 91 ? -6.069 1.639 15.859 1.00 84.25 91 ASP A N 1
ATOM 725 C CA . ASP A 1 91 ? -5.241 2.315 16.852 1.00 84.25 91 ASP A CA 1
ATOM 726 C C . ASP A 1 91 ? -5.993 3.552 17.365 1.00 84.25 91 ASP A C 1
ATOM 728 O O . ASP A 1 91 ? -6.251 4.498 16.618 1.00 84.25 91 ASP A O 1
ATOM 732 N N . GLY A 1 92 ? -6.453 3.513 18.620 1.00 82.50 92 GLY A N 1
ATOM 733 C CA . GLY A 1 92 ? -7.145 4.647 19.249 1.00 82.50 92 GLY A CA 1
ATOM 734 C C . GLY A 1 92 ? -8.390 5.150 18.499 1.00 82.50 92 GLY A C 1
ATOM 735 O O . GLY A 1 92 ? -8.638 6.352 18.456 1.00 82.50 92 GLY A O 1
ATOM 736 N N . GLY A 1 93 ? -9.152 4.254 17.859 1.00 85.00 93 GLY A N 1
ATOM 737 C CA . GLY A 1 93 ? -10.330 4.611 17.050 1.00 85.00 93 GLY A CA 1
ATOM 738 C C . GLY A 1 93 ? -10.014 5.048 15.613 1.00 85.00 93 GLY A C 1
ATOM 739 O O . GLY A 1 93 ? -10.932 5.357 14.846 1.00 85.00 93 GLY A O 1
ATOM 740 N N . LYS A 1 94 ? -8.740 5.026 15.216 1.00 89.50 94 LYS A N 1
ATOM 741 C CA . LYS A 1 94 ? -8.285 5.282 13.848 1.00 89.50 94 LYS A CA 1
ATOM 742 C C . LYS A 1 94 ? -7.839 3.985 13.173 1.00 89.50 94 LYS A C 1
ATOM 744 O O . LYS A 1 94 ? -7.284 3.098 13.806 1.00 89.50 94 LYS A O 1
ATOM 749 N N . CYS A 1 95 ? -8.084 3.886 11.880 1.00 89.94 95 CYS A N 1
ATOM 750 C CA . CYS A 1 95 ? -7.563 2.877 10.977 1.00 89.94 95 CYS A CA 1
ATOM 751 C C . CYS A 1 95 ? -6.118 3.211 10.602 1.00 89.94 95 CYS A C 1
ATOM 753 O O . CYS A 1 95 ? -5.873 4.276 10.030 1.00 89.94 95 CYS A O 1
ATOM 755 N N . SER A 1 96 ? -5.182 2.310 10.891 1.00 90.94 96 SER A N 1
ATOM 756 C CA . SER A 1 96 ? -3.782 2.445 10.481 1.00 90.94 96 SER A CA 1
ATOM 757 C C . SER A 1 96 ? -3.494 1.555 9.277 1.00 90.94 96 SER A C 1
ATOM 759 O O . SER A 1 96 ? -3.729 0.344 9.330 1.00 90.94 96 SER A O 1
ATOM 761 N N . PHE A 1 97 ? -2.994 2.139 8.190 1.00 89.44 97 PHE A N 1
ATOM 762 C CA . PHE A 1 97 ? -2.655 1.393 6.980 1.00 89.44 97 PHE A CA 1
ATOM 763 C C . PHE A 1 97 ? -1.561 2.062 6.148 1.00 89.44 97 PHE A C 1
ATOM 765 O O . PHE A 1 97 ? -1.266 3.249 6.292 1.00 89.44 97 PHE A O 1
ATOM 772 N N . GLU A 1 98 ? -0.951 1.289 5.256 1.00 87.94 98 GLU A N 1
ATOM 773 C CA . GLU A 1 98 ? 0.089 1.733 4.338 1.00 87.94 98 GLU A CA 1
ATOM 774 C C . GLU A 1 98 ? -0.167 1.191 2.935 1.00 87.94 98 GLU A C 1
ATOM 776 O O . GLU A 1 98 ? -0.591 0.048 2.771 1.00 87.94 98 GLU A O 1
ATOM 781 N N . LYS A 1 99 ? 0.163 1.995 1.923 1.00 83.00 99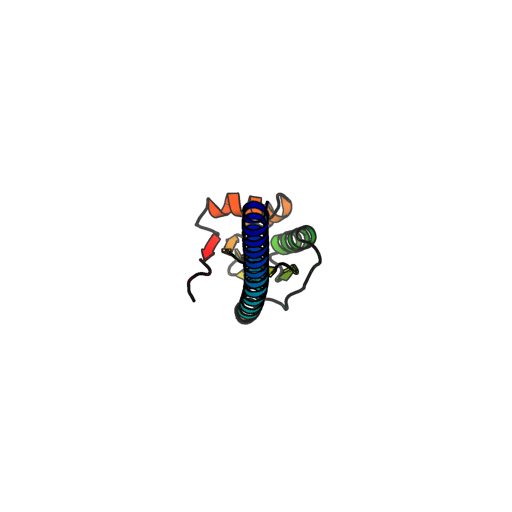 LYS A N 1
ATOM 782 C CA . LYS A 1 99 ? 0.372 1.516 0.555 1.00 83.00 99 LYS A CA 1
ATOM 783 C C . LYS A 1 99 ? 1.817 1.752 0.180 1.00 83.00 99 LYS A C 1
ATOM 785 O O . LYS A 1 99 ? 2.361 2.839 0.376 1.00 83.00 99 LYS A O 1
ATOM 790 N N . TYR A 1 100 ? 2.404 0.741 -0.420 1.00 77.38 100 TYR A N 1
ATOM 791 C CA . TYR A 1 100 ? 3.691 0.810 -1.057 1.00 77.38 100 TYR A CA 1
ATOM 792 C C . TYR A 1 100 ? 3.523 0.538 -2.548 1.00 77.38 100 TYR A C 1
ATOM 794 O O . TYR A 1 100 ? 3.042 -0.512 -2.961 1.00 77.38 100 TYR A O 1
ATOM 802 N N . SER A 1 101 ? 3.931 1.512 -3.343 1.00 68.19 101 SER A N 1
ATOM 803 C CA . SER A 1 101 ? 4.315 1.331 -4.736 1.00 68.19 101 SER A CA 1
ATOM 804 C C . SER A 1 101 ? 5.841 1.504 -4.785 1.00 68.19 101 SER A C 1
ATOM 806 O O . SER A 1 101 ? 6.366 2.249 -3.952 1.00 68.19 101 SER A O 1
ATOM 808 N N . PRO A 1 102 ? 6.587 0.855 -5.697 1.00 59.03 102 PRO A N 1
ATOM 809 C CA . PRO A 1 102 ? 8.057 0.848 -5.692 1.00 59.03 102 PRO A CA 1
ATOM 810 C C . PRO A 1 102 ? 8.724 2.218 -5.442 1.00 59.03 102 PRO A C 1
ATOM 812 O O . PRO A 1 102 ? 9.744 2.309 -4.742 1.00 59.03 102 PRO A O 1
ATOM 815 N N . SER A 1 103 ? 8.092 3.285 -5.941 1.00 60.50 103 SER A N 1
ATOM 816 C CA . SER A 1 103 ? 8.536 4.679 -5.852 1.00 60.50 103 SER A CA 1
ATOM 817 C C . SER A 1 103 ? 7.954 5.485 -4.677 1.00 60.50 103 SER A C 1
ATOM 819 O O . SER A 1 103 ? 8.487 6.545 -4.357 1.00 60.50 103 SER A O 1
ATOM 821 N N . LEU A 1 104 ? 6.878 5.031 -4.023 1.00 68.81 104 LEU A N 1
ATOM 822 C CA . LEU A 1 104 ? 6.134 5.820 -3.034 1.00 68.81 104 LEU A CA 1
ATOM 823 C C . LEU A 1 104 ? 5.570 4.953 -1.901 1.00 68.81 104 LEU A C 1
ATOM 825 O O . LEU A 1 104 ? 4.834 3.996 -2.137 1.00 68.81 104 LEU A O 1
ATOM 829 N N . CYS A 1 105 ? 5.857 5.339 -0.657 1.00 78.12 105 CYS A N 1
ATOM 830 C CA . CYS A 1 105 ? 5.196 4.787 0.519 1.00 78.12 105 CYS A CA 1
ATOM 831 C C . CYS A 1 105 ? 4.227 5.821 1.094 1.00 78.12 105 CYS A C 1
ATOM 833 O O . CYS A 1 105 ? 4.647 6.895 1.520 1.00 78.12 105 CYS A O 1
ATOM 835 N N . LEU A 1 106 ? 2.946 5.482 1.168 1.00 81.44 106 LEU A N 1
ATOM 836 C CA . LEU A 1 106 ? 1.933 6.270 1.857 1.00 81.44 106 LEU A CA 1
ATOM 837 C C . LEU A 1 106 ? 1.620 5.605 3.197 1.00 81.44 106 LEU A C 1
ATOM 839 O O . LEU A 1 106 ? 1.286 4.424 3.221 1.00 81.44 106 LEU A O 1
ATOM 843 N N . GLN A 1 107 ? 1.733 6.345 4.298 1.00 86.44 107 GLN A N 1
ATOM 844 C CA . GLN A 1 107 ? 1.254 5.912 5.613 1.00 86.44 107 GLN A CA 1
ATOM 845 C C . GLN A 1 107 ? 0.036 6.726 6.011 1.00 86.44 107 GLN A C 1
ATOM 847 O O . GLN A 1 107 ? 0.070 7.952 5.928 1.00 86.44 107 GLN A O 1
ATOM 852 N N . CYS A 1 108 ? -1.000 6.055 6.494 1.00 85.94 108 CYS A N 1
ATOM 853 C CA . CYS A 1 108 ? -2.281 6.655 6.815 1.00 85.94 108 CYS A CA 1
ATOM 854 C C . CYS A 1 108 ? -2.748 6.265 8.216 1.00 85.94 108 CYS A C 1
ATOM 856 O O . CYS A 1 108 ? -2.639 5.109 8.622 1.00 85.94 108 CYS A O 1
ATOM 858 N N . LEU A 1 109 ? -3.303 7.243 8.929 1.00 89.44 109 LEU A N 1
ATOM 859 C CA . LEU A 1 109 ? -3.979 7.085 10.207 1.00 89.44 109 LEU A CA 1
ATOM 860 C C . LEU A 1 109 ? -5.302 7.861 10.163 1.00 89.44 109 LEU A C 1
ATOM 862 O O . LEU A 1 109 ? -5.362 9.064 10.426 1.00 89.44 109 LEU A O 1
ATOM 866 N N . VAL A 1 110 ? -6.370 7.161 9.795 1.00 86.69 110 VAL A N 1
ATOM 867 C CA . VAL A 1 110 ? -7.656 7.753 9.398 1.00 86.69 110 VAL A CA 1
ATOM 868 C C . VAL A 1 110 ? -8.728 7.407 10.436 1.00 86.69 110 VAL A C 1
ATOM 870 O O . VAL A 1 110 ? -8.789 6.253 10.839 1.00 86.69 110 VAL A O 1
ATOM 873 N N . PRO A 1 111 ? -9.595 8.328 10.887 1.00 88.75 111 PRO A N 1
ATOM 874 C CA . PRO A 1 111 ? -10.743 7.984 11.736 1.00 88.75 111 PRO A CA 1
ATOM 875 C C . PRO A 1 111 ? -11.591 6.834 11.163 1.00 88.75 111 PRO A C 1
ATOM 877 O O . PRO A 1 111 ? -11.750 6.725 9.948 1.00 88.75 111 PRO A O 1
ATOM 880 N N . SER A 1 112 ? -12.113 5.949 12.020 1.00 85.12 112 SER A N 1
ATOM 881 C CA . SER A 1 112 ? -12.809 4.730 11.560 1.00 85.12 112 SER A CA 1
ATOM 882 C C . SER A 1 112 ? -14.050 5.019 10.703 1.00 85.12 112 SER A C 1
ATOM 884 O O . SER A 1 112 ? -14.291 4.315 9.730 1.00 85.12 112 SER A O 1
ATOM 886 N N . ASP A 1 113 ? -14.808 6.064 11.029 1.00 83.88 113 ASP A N 1
ATOM 887 C CA . ASP A 1 113 ? -15.977 6.533 10.271 1.00 83.88 113 ASP A CA 1
ATOM 888 C C . ASP A 1 113 ? -15.596 7.015 8.864 1.00 83.88 113 ASP A C 1
ATOM 890 O O . ASP A 1 113 ? -16.278 6.733 7.876 1.00 83.88 113 ASP A O 1
ATOM 894 N N . VAL A 1 114 ? -14.456 7.696 8.761 1.00 82.88 114 VAL A N 1
ATOM 895 C CA . VAL A 1 114 ? -13.893 8.143 7.489 1.00 82.88 114 VAL A CA 1
ATOM 896 C C . VAL A 1 114 ? -13.418 6.939 6.668 1.00 82.88 114 VAL A C 1
ATOM 898 O O . VAL A 1 114 ? -13.757 6.836 5.490 1.00 82.88 114 VAL A O 1
ATOM 901 N N . ALA A 1 115 ? -12.699 5.992 7.279 1.00 82.44 115 ALA A N 1
ATOM 902 C CA . ALA A 1 115 ? -12.260 4.757 6.620 1.00 82.44 115 ALA A CA 1
ATOM 903 C C . ALA A 1 115 ? -13.448 3.926 6.095 1.00 82.44 115 ALA A C 1
ATOM 905 O O . ALA A 1 115 ? -13.436 3.461 4.952 1.00 82.44 115 ALA A O 1
ATOM 906 N N . GLU A 1 116 ? -14.516 3.814 6.887 1.00 82.50 116 GLU A N 1
ATOM 907 C CA . GLU A 1 116 ? -15.751 3.143 6.493 1.00 82.50 116 GLU A CA 1
ATOM 908 C C . GLU A 1 116 ? -16.431 3.842 5.309 1.00 82.50 116 GLU A C 1
ATOM 910 O O . GLU A 1 116 ? -16.795 3.185 4.330 1.00 82.50 116 GLU A O 1
ATOM 915 N N . LYS A 1 117 ? -16.550 5.174 5.336 1.00 81.69 117 LYS A N 1
ATOM 916 C CA . LYS A 1 117 ? -17.096 5.946 4.211 1.00 81.69 117 LYS A CA 1
ATOM 917 C C . LYS A 1 117 ? -16.328 5.670 2.913 1.00 81.69 117 LYS A C 1
ATOM 919 O O . LYS A 1 117 ? -16.952 5.444 1.877 1.00 81.69 117 LYS A O 1
ATOM 924 N N . TYR A 1 118 ? -14.996 5.635 2.971 1.00 76.50 118 TYR A N 1
ATOM 925 C CA . TYR A 1 118 ? -14.158 5.368 1.801 1.00 76.50 118 TYR A CA 1
ATOM 926 C C . TYR A 1 118 ? -14.292 3.942 1.274 1.00 76.50 118 TYR A C 1
ATOM 928 O O . TYR A 1 118 ? -14.409 3.753 0.065 1.00 76.50 118 TYR A O 1
ATOM 936 N N . SER A 1 119 ? -14.364 2.949 2.164 1.00 78.56 119 SER A N 1
ATO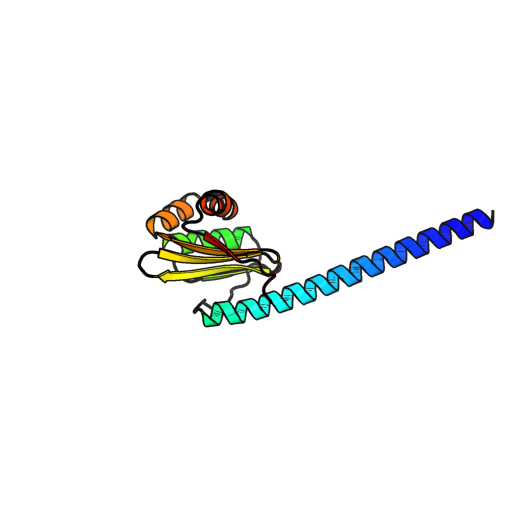M 937 C CA . SER A 1 119 ? -14.566 1.550 1.765 1.00 78.56 119 SER A CA 1
ATOM 938 C C . SER A 1 119 ? -15.833 1.347 0.923 1.00 78.56 119 SER A C 1
ATOM 940 O O . SER A 1 119 ? -15.849 0.553 -0.016 1.00 78.56 119 SER A O 1
ATOM 942 N N . ARG A 1 120 ? -16.893 2.109 1.225 1.00 74.38 120 ARG A N 1
ATOM 943 C CA . ARG A 1 120 ? -18.194 2.035 0.548 1.00 74.38 120 ARG A CA 1
ATOM 944 C C . ARG A 1 120 ? -18.220 2.776 -0.780 1.00 74.38 120 ARG A C 1
ATOM 946 O O . ARG A 1 120 ? -19.056 2.468 -1.621 1.00 74.38 120 ARG A O 1
ATOM 953 N N . ALA A 1 121 ? -17.328 3.741 -0.968 1.00 66.25 121 ALA A N 1
ATOM 954 C CA . ALA A 1 121 ? -17.325 4.568 -2.160 1.00 66.25 121 ALA A CA 1
ATOM 955 C C . ALA A 1 121 ? -16.778 3.823 -3.395 1.00 66.25 121 ALA A C 1
ATOM 957 O O . ALA A 1 121 ? -17.030 4.276 -4.505 1.00 66.25 121 ALA A O 1
ATOM 958 N N . TRP A 1 122 ? -16.072 2.689 -3.226 1.00 61.81 122 TRP A N 1
ATOM 959 C CA . TRP A 1 122 ? -15.559 1.821 -4.313 1.00 61.81 122 TRP A CA 1
ATOM 960 C C . TRP A 1 122 ? -14.781 2.560 -5.424 1.00 61.81 122 TRP A C 1
ATOM 962 O O . TRP A 1 122 ? -14.521 2.014 -6.490 1.00 61.81 122 TRP A O 1
ATOM 972 N N . ILE A 1 123 ? -14.352 3.791 -5.157 1.00 58.66 123 ILE A N 1
ATOM 973 C CA . ILE A 1 123 ? -13.701 4.723 -6.089 1.00 58.66 123 ILE A CA 1
ATOM 974 C C . ILE A 1 123 ? -12.209 4.407 -6.299 1.00 58.66 123 ILE A C 1
ATOM 976 O O . ILE A 1 123 ? -11.473 5.212 -6.861 1.00 58.66 123 ILE A O 1
ATOM 980 N N . GLY A 1 124 ? -11.762 3.220 -5.880 1.00 56.69 124 GLY A N 1
ATOM 981 C CA . GLY A 1 124 ? -10.364 2.800 -5.951 1.00 56.69 124 GLY A CA 1
ATOM 982 C C . GLY A 1 124 ? -9.475 3.521 -4.936 1.00 56.69 124 GLY A C 1
ATOM 983 O O . GLY A 1 124 ? -9.814 4.581 -4.395 1.00 56.69 124 GLY A O 1
ATOM 984 N N . PHE A 1 125 ? -8.312 2.935 -4.658 1.00 61.91 125 PHE A N 1
ATOM 985 C CA . PHE A 1 125 ? -7.371 3.518 -3.701 1.00 61.91 125 PHE A CA 1
ATOM 986 C C . PHE A 1 125 ? -6.845 4.870 -4.189 1.00 61.91 125 PHE A C 1
ATOM 988 O O . PHE A 1 125 ? -6.606 5.764 -3.387 1.00 61.91 125 PHE A O 1
ATOM 995 N N . ASP A 1 126 ? -6.700 5.058 -5.498 1.00 63.00 126 ASP A N 1
ATOM 996 C CA . ASP A 1 126 ? -6.146 6.292 -6.055 1.00 63.00 126 ASP A CA 1
ATOM 997 C C . ASP A 1 126 ? -7.071 7.503 -5.845 1.00 63.00 126 ASP A C 1
ATOM 999 O O . ASP A 1 126 ? -6.585 8.614 -5.631 1.00 63.00 126 ASP A O 1
ATOM 1003 N N . SER A 1 127 ? -8.394 7.304 -5.786 1.00 62.72 127 SER A N 1
ATOM 1004 C CA . SER A 1 127 ? -9.315 8.374 -5.383 1.00 62.72 127 SER A CA 1
ATOM 1005 C C . SER A 1 127 ? -9.190 8.700 -3.895 1.00 62.72 127 SER A C 1
ATOM 1007 O O . SER A 1 127 ? -9.223 9.873 -3.527 1.00 62.72 127 SER A O 1
ATOM 1009 N N . PHE A 1 128 ? -8.982 7.689 -3.044 1.00 63.12 128 PHE A N 1
ATOM 1010 C CA . PHE A 1 128 ? -8.672 7.893 -1.628 1.00 63.12 128 PHE A CA 1
ATOM 1011 C C . PHE A 1 128 ? -7.350 8.654 -1.453 1.00 63.12 128 PHE A C 1
ATOM 1013 O O . PHE A 1 128 ? -7.289 9.606 -0.681 1.00 63.12 128 PHE A O 1
ATOM 1020 N N . VAL A 1 129 ? -6.300 8.299 -2.201 1.00 62.31 129 VAL A N 1
ATOM 1021 C CA . VAL A 1 129 ? -5.039 9.052 -2.196 1.00 62.31 129 VAL A CA 1
ATOM 1022 C C . VAL A 1 129 ? -5.288 10.479 -2.635 1.00 62.31 129 VAL A C 1
ATOM 1024 O O . VAL A 1 129 ? -4.847 11.378 -1.947 1.00 62.31 129 VAL A O 1
ATOM 1027 N N . ASN A 1 130 ? -6.010 10.731 -3.721 1.00 62.81 130 ASN A N 1
ATOM 1028 C CA . ASN A 1 130 ? -6.242 12.104 -4.168 1.00 62.81 130 ASN A CA 1
ATOM 1029 C C . ASN A 1 130 ? -7.020 12.939 -3.138 1.00 62.81 130 ASN A C 1
ATOM 1031 O O . ASN A 1 130 ? -6.695 14.105 -2.928 1.00 62.81 130 ASN A O 1
ATOM 1035 N N . GLU A 1 131 ? -8.007 12.362 -2.452 1.00 60.31 131 GLU A N 1
ATOM 1036 C CA . GLU A 1 131 ? -8.783 13.081 -1.435 1.00 60.31 131 GLU A CA 1
ATOM 1037 C C . GLU A 1 131 ? -7.993 13.269 -0.128 1.00 60.31 131 GLU A C 1
ATOM 1039 O O . GLU A 1 131 ? -8.035 14.336 0.487 1.00 60.31 131 GLU A O 1
ATOM 1044 N N . VAL A 1 132 ? -7.202 12.270 0.275 1.00 56.56 132 VAL A N 1
ATOM 1045 C CA . VAL A 1 132 ? -6.484 12.279 1.555 1.00 56.56 132 VAL A CA 1
ATOM 1046 C C . VAL A 1 132 ? -5.074 12.861 1.464 1.00 56.56 132 VAL A C 1
ATOM 1048 O O . VAL A 1 132 ? -4.604 13.466 2.420 1.00 56.56 132 VAL A O 1
ATOM 1051 N N . ASN A 1 133 ? -4.418 12.808 0.310 1.00 54.25 133 ASN A N 1
ATOM 1052 C CA . ASN A 1 133 ? -3.170 13.534 0.050 1.00 54.25 133 ASN A CA 1
ATOM 1053 C C . ASN A 1 133 ? -3.410 15.058 0.044 1.00 54.25 133 ASN A C 1
ATOM 1055 O O . ASN A 1 133 ? -2.514 15.825 0.381 1.00 54.25 133 ASN A O 1
ATOM 1059 N N . ASN A 1 134 ? -4.646 15.495 -0.235 1.00 56.34 134 ASN A N 1
ATOM 1060 C CA . ASN A 1 134 ? -5.083 16.883 -0.055 1.00 56.34 134 ASN A CA 1
ATOM 1061 C C . ASN A 1 134 ? -5.436 17.231 1.407 1.00 56.34 134 ASN A C 1
ATOM 1063 O O . ASN A 1 134 ? -5.606 18.407 1.729 1.00 56.34 134 ASN A O 1
ATOM 1067 N N . ASN A 1 135 ? -5.523 16.240 2.303 1.00 63.47 135 ASN A N 1
ATOM 1068 C CA . ASN A 1 135 ? -5.757 16.433 3.732 1.00 63.47 135 ASN A CA 1
ATOM 1069 C C . ASN A 1 135 ? -4.592 15.843 4.557 1.00 63.47 135 ASN A C 1
ATOM 1071 O O . ASN A 1 135 ? -4.675 14.704 5.034 1.00 63.47 135 ASN A O 1
ATOM 1075 N N . PRO A 1 136 ? -3.515 16.621 4.788 1.00 65.31 136 PRO A N 1
ATOM 1076 C CA . PRO A 1 136 ? -2.289 16.145 5.441 1.00 65.31 136 PRO A CA 1
ATOM 1077 C C . PRO A 1 136 ? -2.492 15.664 6.888 1.00 65.31 136 PRO A C 1
ATOM 1079 O O . PRO A 1 136 ? -1.571 15.124 7.497 1.00 65.31 136 PRO A O 1
ATOM 1082 N N . ASN A 1 137 ? -3.692 15.828 7.452 1.00 72.62 137 ASN A N 1
ATOM 1083 C CA . ASN A 1 137 ? -4.033 15.362 8.792 1.00 72.62 137 ASN A CA 1
ATOM 1084 C C . ASN A 1 137 ? -4.159 13.834 8.903 1.00 72.62 137 ASN A C 1
ATOM 1086 O O . ASN A 1 137 ? -4.137 13.316 10.020 1.00 72.62 137 ASN A O 1
ATOM 1090 N N . TYR A 1 138 ? -4.320 13.116 7.784 1.00 77.50 138 TYR A N 1
ATOM 1091 C CA . TYR A 1 138 ? -4.600 11.677 7.814 1.00 77.50 138 TYR A CA 1
ATOM 1092 C C . TYR A 1 138 ? -3.538 10.808 7.150 1.00 77.50 138 TYR A C 1
ATOM 1094 O O . TYR A 1 138 ? -3.269 9.725 7.663 1.00 77.50 138 TYR A O 1
ATOM 1102 N N . CYS A 1 139 ? -2.923 11.242 6.050 1.00 80.06 139 CYS A N 1
ATOM 1103 C CA . CYS A 1 139 ? -1.868 10.473 5.392 1.00 80.06 139 CYS A CA 1
ATOM 1104 C C . CYS A 1 139 ? -0.610 11.309 5.179 1.00 80.06 139 CYS A C 1
ATOM 1106 O O . CYS A 1 139 ? -0.672 12.507 4.920 1.00 80.06 139 CYS A O 1
ATOM 1108 N N . LYS A 1 140 ? 0.541 10.642 5.246 1.00 79.38 140 LYS A N 1
ATOM 1109 C CA . LYS A 1 140 ? 1.855 11.205 4.943 1.00 79.38 140 LYS A CA 1
ATOM 1110 C C . LYS A 1 140 ? 2.570 10.337 3.919 1.00 79.38 140 LYS A C 1
ATOM 1112 O O . LYS A 1 140 ? 2.624 9.111 4.053 1.00 79.38 140 LYS A O 1
ATOM 1117 N N . ILE A 1 141 ? 3.143 10.983 2.909 1.00 75.56 141 ILE A N 1
ATOM 1118 C CA . ILE A 1 141 ? 4.104 10.337 2.021 1.00 75.56 141 ILE A CA 1
ATOM 1119 C C . ILE A 1 141 ? 5.417 10.229 2.784 1.00 75.56 141 ILE A C 1
ATOM 1121 O O . ILE A 1 141 ? 5.916 11.206 3.337 1.00 75.56 141 ILE A O 1
ATOM 1125 N N . ILE A 1 142 ? 5.973 9.030 2.803 1.00 73.38 142 ILE A N 1
ATOM 1126 C CA . ILE A 1 142 ? 7.300 8.770 3.337 1.00 73.38 142 ILE A CA 1
ATOM 1127 C C . ILE A 1 142 ? 8.140 8.416 2.135 1.00 73.38 142 ILE A C 1
ATOM 1129 O O . ILE A 1 142 ? 7.951 7.369 1.509 1.00 73.38 142 ILE A O 1
ATOM 1133 N N . THR A 1 143 ? 9.001 9.346 1.744 1.00 58.81 143 THR A N 1
ATOM 1134 C CA . THR A 1 143 ? 9.907 9.133 0.627 1.00 58.81 143 THR A CA 1
ATOM 1135 C C . THR A 1 143 ? 10.752 7.901 0.918 1.00 58.81 143 THR A C 1
ATOM 1137 O O . THR A 1 143 ? 11.365 7.767 1.974 1.00 58.81 143 THR A O 1
ATOM 1140 N N . SER A 1 144 ? 10.767 6.971 -0.036 1.00 50.75 144 SER A N 1
ATOM 1141 C CA . SER A 1 144 ? 11.560 5.743 0.064 1.00 50.75 144 SER A CA 1
ATOM 1142 C C . SER A 1 144 ? 13.068 5.971 -0.136 1.00 50.75 144 SER A C 1
ATOM 1144 O O . SER A 1 144 ? 13.805 5.002 -0.272 1.00 50.75 144 SER A O 1
ATOM 1146 N N . GLU A 1 145 ? 13.501 7.237 -0.181 1.00 44.09 145 GLU A N 1
ATOM 1147 C CA . GLU A 1 145 ? 14.885 7.682 -0.400 1.00 44.09 145 GLU A CA 1
ATOM 1148 C C . GLU A 1 145 ? 15.674 7.908 0.900 1.00 44.09 145 GLU A C 1
ATOM 1150 O O . GLU A 1 145 ? 16.855 8.229 0.847 1.00 44.09 145 GLU A O 1
ATOM 1155 N N . GLN A 1 146 ? 15.066 7.724 2.075 1.00 35.62 146 GLN A N 1
ATOM 1156 C CA . GLN A 1 146 ? 15.820 7.643 3.329 1.00 35.62 146 GLN A CA 1
ATOM 1157 C C . GLN A 1 146 ? 16.138 6.182 3.657 1.00 35.62 146 GLN A C 1
ATOM 1159 O O . GLN A 1 146 ? 15.484 5.583 4.511 1.00 35.62 146 GLN A O 1
ATOM 1164 N N . ASN A 1 147 ? 17.081 5.609 2.904 1.00 33.72 147 ASN A N 1
ATOM 1165 C CA . ASN A 1 147 ? 18.090 4.633 3.348 1.00 33.72 147 ASN A CA 1
ATOM 1166 C C . ASN A 1 147 ? 18.948 4.176 2.167 1.00 33.72 147 ASN A C 1
ATOM 1168 O O . ASN A 1 147 ? 18.385 3.554 1.239 1.00 33.72 147 ASN A O 1
#

Foldseek 3Di:
DVVVVVVVVVVVVVVVVVVVVVVVVVVVVLVVLVVVLVVVQVVVVVVPADREDEDADPLVVQLVCLVCLLQLNFHWYAYPQSWIKTWNGDDPQWTWIWTDDSFKIKTFTGHNVVSNVVSVVSPTVVVVCVVCVVPVVTMDIDGPPPD